Protein AF-A0A6P0DR52-F1 (afdb_monomer_lite)

Structure (mmCIF, N/CA/C/O backbone):
data_AF-A0A6P0DR52-F1
#
_entry.id   AF-A0A6P0DR52-F1
#
loop_
_atom_site.group_PDB
_atom_site.id
_atom_site.type_symbol
_atom_site.label_atom_id
_atom_site.label_alt_id
_atom_site.label_comp_id
_atom_site.label_asym_id
_atom_site.label_entity_id
_atom_site.label_seq_id
_atom_site.pdbx_PDB_ins_code
_atom_site.Cartn_x
_atom_site.Cartn_y
_atom_site.Cartn_z
_atom_site.occupancy
_atom_site.B_iso_or_equiv
_atom_site.auth_seq_id
_atom_site.auth_comp_id
_atom_site.auth_asym_id
_atom_site.auth_atom_id
_atom_site.pdbx_PDB_model_num
ATOM 1 N N . MET A 1 1 ? 16.953 -25.646 -39.406 1.00 46.00 1 MET A N 1
ATOM 2 C CA . MET A 1 1 ? 18.222 -24.953 -39.716 1.00 46.00 1 MET A CA 1
ATOM 3 C C . MET A 1 1 ? 18.392 -23.808 -38.730 1.00 46.00 1 MET A C 1
ATOM 5 O O . MET A 1 1 ? 17.461 -23.027 -38.594 1.00 46.00 1 MET A O 1
ATOM 9 N N . ALA A 1 2 ? 19.503 -23.740 -37.993 1.00 62.25 2 ALA A N 1
ATOM 10 C CA . ALA A 1 2 ? 19.761 -22.623 -37.084 1.00 62.25 2 ALA A CA 1
ATOM 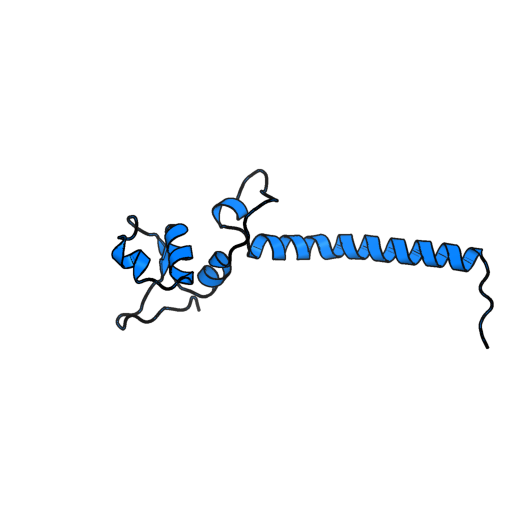11 C C . ALA A 1 2 ? 20.126 -21.383 -37.914 1.00 62.25 2 ALA A C 1
ATOM 13 O O . ALA A 1 2 ? 21.129 -21.395 -38.624 1.00 62.25 2 ALA A O 1
ATOM 14 N N . ALA A 1 3 ? 19.294 -20.342 -37.870 1.00 76.81 3 ALA A N 1
ATOM 15 C CA . ALA A 1 3 ? 19.593 -19.080 -38.537 1.00 76.81 3 ALA A CA 1
ATOM 16 C C . ALA A 1 3 ? 20.848 -18.455 -37.904 1.00 76.81 3 ALA A C 1
ATOM 18 O O . ALA A 1 3 ? 20.905 -18.241 -36.689 1.00 76.81 3 ALA A O 1
ATOM 19 N N . VAL A 1 4 ? 21.871 -18.186 -38.717 1.00 80.19 4 VAL A N 1
ATOM 20 C CA . VAL A 1 4 ? 23.104 -17.542 -38.256 1.00 80.19 4 VAL A CA 1
ATOM 21 C C . VAL A 1 4 ? 22.815 -16.059 -38.043 1.00 80.19 4 VAL A C 1
ATOM 23 O O . VAL A 1 4 ? 22.781 -15.288 -38.993 1.00 80.19 4 VAL A O 1
ATOM 26 N N . GLN A 1 5 ? 22.594 -15.663 -36.790 1.00 80.75 5 GLN A N 1
ATOM 27 C CA . GLN A 1 5 ? 22.433 -14.253 -36.428 1.00 80.75 5 GLN A CA 1
ATOM 28 C C . GLN A 1 5 ? 23.782 -13.531 -36.396 1.00 80.75 5 GLN A C 1
ATOM 30 O O . GLN A 1 5 ? 24.738 -13.990 -35.758 1.00 80.75 5 GLN A O 1
ATOM 35 N N . THR A 1 6 ? 23.830 -12.361 -37.018 1.00 90.00 6 THR A N 1
ATOM 36 C CA . THR A 1 6 ? 24.952 -11.424 -36.988 1.00 90.00 6 THR A CA 1
ATOM 37 C C . THR A 1 6 ? 25.132 -10.806 -35.594 1.00 90.00 6 THR A C 1
ATOM 39 O O . THR A 1 6 ? 24.221 -10.764 -34.762 1.00 90.00 6 THR A O 1
ATOM 42 N N . ARG A 1 7 ? 26.334 -10.284 -35.310 1.00 87.06 7 ARG A N 1
ATOM 43 C CA . ARG A 1 7 ? 26.616 -9.586 -34.039 1.00 87.06 7 ARG A CA 1
ATOM 44 C C . ARG A 1 7 ? 25.711 -8.363 -33.833 1.00 87.06 7 ARG A C 1
ATOM 46 O O . ARG A 1 7 ? 25.328 -8.095 -32.697 1.00 87.06 7 ARG A O 1
ATOM 53 N N . SER A 1 8 ? 25.360 -7.670 -34.919 1.00 89.56 8 SER A N 1
ATOM 54 C CA . SER A 1 8 ? 24.465 -6.506 -34.902 1.00 89.56 8 SER A CA 1
ATOM 55 C C . SER A 1 8 ? 23.048 -6.892 -34.474 1.00 89.56 8 SER A C 1
ATOM 57 O O . SER A 1 8 ? 22.507 -6.304 -33.541 1.00 89.56 8 SER A O 1
ATOM 59 N N . GLU A 1 9 ? 22.484 -7.956 -35.055 1.00 91.12 9 GLU A N 1
ATOM 60 C CA . GLU A 1 9 ? 21.149 -8.454 -34.688 1.00 91.12 9 GLU A CA 1
ATOM 61 C C . GLU A 1 9 ? 21.077 -8.870 -33.216 1.00 91.12 9 GLU A C 1
ATOM 63 O O . GLU A 1 9 ? 20.113 -8.553 -32.521 1.00 91.12 9 GLU A O 1
ATOM 68 N N . ARG A 1 10 ? 22.129 -9.518 -32.694 1.00 90.38 10 ARG A N 1
ATOM 69 C CA . ARG A 1 10 ? 22.203 -9.872 -31.267 1.00 90.38 10 ARG A CA 1
ATOM 70 C C . ARG A 1 10 ? 22.243 -8.638 -30.365 1.00 90.38 10 ARG A C 1
ATOM 72 O O . ARG A 1 10 ? 21.628 -8.652 -29.300 1.00 90.38 10 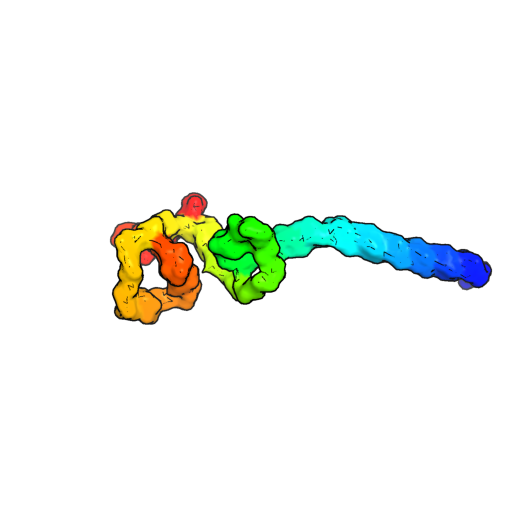ARG A O 1
ATOM 79 N N . ALA A 1 11 ? 22.972 -7.593 -30.759 1.00 94.12 11 ALA A N 1
ATOM 80 C CA . ALA A 1 11 ? 23.050 -6.347 -30.001 1.00 94.12 11 ALA A CA 1
ATOM 81 C C . ALA A 1 11 ? 21.705 -5.604 -30.002 1.00 94.12 11 ALA A C 1
ATOM 83 O O . ALA A 1 11 ? 21.215 -5.243 -28.934 1.00 94.12 11 ALA A O 1
ATOM 84 N N . LEU A 1 12 ? 21.070 -5.463 -31.170 1.00 95.56 12 LEU A N 1
ATOM 85 C CA . LEU A 1 12 ? 19.742 -4.858 -31.306 1.00 95.56 12 LEU A CA 1
ATOM 86 C C . LEU A 1 12 ? 18.687 -5.614 -30.500 1.00 95.56 12 LEU A C 1
ATOM 88 O O . LEU A 1 12 ? 17.902 -4.990 -29.794 1.00 95.56 12 LEU A O 1
ATOM 92 N N . ASN A 1 13 ? 18.708 -6.949 -30.531 1.00 96.19 13 ASN A N 1
ATOM 93 C CA . ASN A 1 13 ? 17.782 -7.756 -29.742 1.00 96.19 13 ASN A CA 1
ATOM 94 C C . ASN A 1 13 ? 17.952 -7.513 -28.232 1.00 96.19 13 ASN A C 1
ATOM 96 O O . ASN A 1 13 ? 16.972 -7.355 -27.513 1.00 96.19 13 ASN A O 1
ATOM 100 N N . ARG A 1 14 ? 19.190 -7.403 -27.731 1.00 96.25 14 ARG A N 1
ATOM 101 C CA . ARG A 1 14 ? 19.437 -7.077 -26.313 1.00 96.25 14 ARG A CA 1
ATOM 102 C C . ARG A 1 14 ? 18.909 -5.696 -25.934 1.00 96.25 14 ARG A C 1
ATOM 104 O O . ARG A 1 14 ? 18.317 -5.554 -24.868 1.00 96.25 14 ARG A O 1
ATOM 111 N N . VAL A 1 15 ? 19.101 -4.703 -26.803 1.00 97.75 15 VAL A N 1
ATOM 112 C CA . VAL A 1 15 ? 18.552 -3.353 -26.603 1.00 97.75 15 VAL A CA 1
ATOM 113 C C . VAL A 1 15 ? 17.025 -3.392 -26.601 1.00 97.75 15 VAL A C 1
ATOM 115 O O . VAL A 1 15 ? 16.410 -2.810 -25.712 1.00 97.75 15 VAL A O 1
ATOM 118 N N . ALA A 1 16 ? 16.411 -4.126 -27.531 1.00 97.69 16 ALA A N 1
ATOM 119 C CA . ALA A 1 16 ? 14.964 -4.298 -27.587 1.00 97.69 16 ALA A CA 1
ATOM 120 C C . ALA A 1 16 ? 14.421 -4.963 -26.313 1.00 97.69 16 ALA A C 1
ATOM 122 O O . ALA A 1 16 ? 13.467 -4.460 -25.727 1.00 97.69 16 ALA A O 1
ATOM 123 N N . ILE A 1 17 ? 15.062 -6.032 -25.827 1.00 98.06 17 ILE A N 1
ATOM 124 C CA . ILE A 1 17 ? 14.690 -6.692 -24.566 1.00 98.06 17 ILE A CA 1
ATOM 125 C C . ILE A 1 17 ? 14.775 -5.708 -23.394 1.00 98.06 17 ILE A C 1
ATOM 127 O O . ILE A 1 17 ? 13.828 -5.602 -22.617 1.00 98.06 17 ILE A O 1
ATOM 131 N N . ALA A 1 18 ? 15.872 -4.956 -23.275 1.00 98.44 18 ALA A N 1
ATOM 132 C CA . ALA A 1 18 ? 16.025 -3.963 -22.214 1.00 98.44 18 ALA A CA 1
ATOM 133 C C . ALA A 1 18 ? 14.940 -2.875 -22.289 1.00 98.44 18 ALA A C 1
ATOM 135 O O . ALA A 1 18 ? 14.343 -2.536 -21.269 1.00 98.44 18 ALA A O 1
ATOM 136 N N . ALA A 1 19 ? 14.633 -2.377 -23.490 1.00 98.50 19 ALA A N 1
ATOM 137 C CA . ALA A 1 19 ? 13.581 -1.387 -23.703 1.00 98.50 19 ALA A CA 1
ATOM 138 C C . ALA A 1 19 ? 12.199 -1.924 -23.301 1.00 98.50 19 ALA A C 1
ATOM 140 O O . ALA A 1 19 ? 11.471 -1.251 -22.574 1.00 98.50 19 ALA A O 1
ATOM 141 N N . VAL A 1 20 ? 11.860 -3.152 -23.705 1.00 98.62 20 VAL A N 1
ATOM 142 C CA . VAL A 1 20 ? 10.596 -3.802 -23.326 1.00 98.62 20 VAL A CA 1
ATOM 143 C C . VAL A 1 20 ? 10.495 -3.959 -21.809 1.00 98.62 20 VAL A C 1
ATOM 145 O O . VAL A 1 20 ? 9.445 -3.660 -21.242 1.00 98.62 20 VAL A O 1
ATOM 148 N N . LEU A 1 21 ? 11.571 -4.366 -21.130 1.00 98.50 21 LEU A N 1
ATOM 149 C CA . LEU A 1 21 ? 11.585 -4.489 -19.669 1.00 98.50 21 LEU A CA 1
ATOM 150 C C . LEU A 1 21 ? 11.365 -3.137 -18.980 1.00 98.50 21 LEU A C 1
ATOM 152 O O . LEU A 1 21 ? 10.547 -3.047 -18.068 1.00 98.50 21 LEU A O 1
ATOM 156 N N . VAL A 1 22 ? 12.034 -2.077 -19.440 1.00 98.62 22 VAL A N 1
ATOM 157 C CA . VAL A 1 22 ? 11.856 -0.721 -18.895 1.00 98.62 22 VAL A CA 1
ATOM 158 C C . VAL A 1 22 ? 10.420 -0.236 -19.092 1.00 98.62 22 VAL A C 1
ATOM 160 O O . VAL A 1 22 ? 9.793 0.216 -18.137 1.00 98.62 22 VAL A O 1
ATOM 163 N N . ILE A 1 23 ? 9.870 -0.380 -20.301 1.00 98.62 23 ILE A N 1
ATOM 164 C CA . ILE A 1 23 ? 8.480 -0.004 -20.600 1.00 98.62 23 ILE A CA 1
ATOM 165 C C . ILE A 1 23 ? 7.512 -0.797 -19.718 1.00 98.62 23 ILE A C 1
ATOM 167 O O . ILE A 1 23 ? 6.583 -0.224 -19.152 1.00 98.62 23 ILE A O 1
ATOM 171 N N . THR A 1 24 ? 7.759 -2.093 -19.535 1.00 98.50 24 THR A N 1
ATOM 172 C CA . THR A 1 24 ? 6.940 -2.944 -18.664 1.00 98.50 24 THR A CA 1
ATOM 173 C C . THR A 1 24 ? 6.948 -2.434 -17.224 1.00 98.50 24 THR A C 1
ATOM 175 O O . THR A 1 24 ? 5.885 -2.291 -16.628 1.00 98.50 24 THR A O 1
ATOM 178 N N . LEU A 1 25 ? 8.115 -2.095 -16.664 1.00 98.38 25 LEU A N 1
ATOM 179 C CA . LEU A 1 25 ? 8.210 -1.556 -15.302 1.00 98.38 25 LEU A CA 1
ATOM 180 C C . LEU A 1 25 ? 7.463 -0.225 -15.149 1.00 98.38 25 LEU A C 1
ATOM 182 O O . LEU A 1 25 ? 6.777 -0.025 -14.149 1.00 98.38 25 LEU A O 1
ATOM 186 N N . ILE A 1 26 ? 7.543 0.654 -16.151 1.00 98.44 26 ILE A N 1
ATOM 187 C CA . ILE A 1 26 ? 6.787 1.915 -16.175 1.00 98.44 26 ILE A CA 1
ATOM 188 C C . ILE A 1 26 ? 5.280 1.632 -16.143 1.00 98.44 26 ILE A C 1
ATOM 190 O O . ILE A 1 26 ? 4.553 2.245 -15.364 1.00 98.44 26 ILE A O 1
ATOM 194 N N . PHE A 1 27 ? 4.810 0.675 -16.943 1.00 98.12 27 PHE A N 1
ATOM 195 C CA . PHE A 1 27 ? 3.393 0.307 -17.010 1.00 98.12 27 PHE A CA 1
ATOM 196 C C . PHE A 1 27 ? 2.898 -0.397 -15.740 1.00 98.12 27 PHE A C 1
ATOM 198 O O . PHE A 1 27 ? 1.726 -0.273 -15.389 1.00 98.12 27 PHE A O 1
ATOM 205 N N . LEU A 1 28 ? 3.773 -1.107 -15.026 1.00 98.38 28 LEU A N 1
ATOM 206 C CA . LEU A 1 28 ? 3.447 -1.736 -13.745 1.00 98.38 28 LEU A CA 1
ATOM 207 C C . LEU A 1 28 ? 3.505 -0.761 -12.559 1.00 98.38 28 LEU A C 1
ATOM 209 O O . LEU A 1 28 ? 2.929 -1.060 -11.512 1.00 98.38 28 LEU A O 1
ATOM 213 N N . ALA A 1 29 ? 4.140 0.407 -12.695 1.00 97.75 29 ALA A N 1
ATOM 214 C CA . ALA A 1 29 ? 4.286 1.364 -11.596 1.00 97.75 29 ALA A CA 1
ATOM 215 C C . ALA A 1 29 ? 2.940 1.823 -10.979 1.00 97.75 29 ALA A C 1
ATOM 217 O O . ALA A 1 29 ? 2.839 1.830 -9.750 1.00 97.75 29 ALA A O 1
ATOM 218 N N . PRO A 1 30 ? 1.871 2.123 -11.750 1.00 97.56 30 PRO A N 1
ATOM 219 C CA . PRO A 1 30 ? 0.559 2.437 -11.176 1.00 97.56 30 PRO A CA 1
ATOM 220 C C . PRO A 1 30 ? -0.066 1.265 -10.408 1.00 97.56 30 PRO A C 1
ATOM 222 O O . PRO A 1 30 ? -0.674 1.468 -9.359 1.00 97.56 30 PRO A O 1
ATOM 225 N N . ILE A 1 31 ? 0.113 0.029 -10.890 1.00 97.88 31 ILE A N 1
ATOM 226 C CA . ILE A 1 31 ? -0.387 -1.178 -10.211 1.00 97.88 31 ILE A CA 1
ATOM 227 C C . ILE A 1 31 ? 0.351 -1.374 -8.888 1.00 97.88 31 ILE A C 1
ATOM 229 O O . ILE A 1 31 ? -0.280 -1.624 -7.859 1.00 97.88 31 ILE A O 1
ATOM 233 N N . TYR A 1 32 ? 1.675 -1.207 -8.898 1.00 96.44 32 TYR A N 1
ATOM 234 C CA . TYR A 1 32 ? 2.483 -1.213 -7.684 1.00 96.44 32 TYR A CA 1
ATOM 235 C C . TYR A 1 32 ? 1.994 -0.153 -6.690 1.00 96.44 32 TYR A C 1
ATOM 237 O O . TYR A 1 32 ? 1.810 -0.459 -5.514 1.00 96.44 32 TYR A O 1
ATOM 245 N N . TRP A 1 33 ? 1.704 1.064 -7.158 1.00 96.38 33 TRP A N 1
ATOM 246 C CA . TRP A 1 33 ? 1.213 2.147 -6.308 1.00 96.38 33 TRP A CA 1
ATOM 247 C C . TRP A 1 33 ? -0.136 1.835 -5.648 1.00 96.38 33 TRP A C 1
ATOM 249 O O . TRP A 1 33 ? -0.290 2.016 -4.436 1.00 96.38 33 TRP A O 1
ATOM 259 N N . ILE A 1 34 ? -1.108 1.341 -6.421 1.00 96.50 34 ILE A N 1
ATOM 260 C CA . ILE A 1 34 ? -2.434 0.957 -5.910 1.00 96.50 34 ILE A CA 1
ATOM 261 C C . ILE A 1 34 ? -2.297 -0.187 -4.906 1.00 96.50 34 ILE A C 1
ATOM 263 O O . ILE A 1 34 ? -2.852 -0.113 -3.811 1.00 96.50 34 ILE A O 1
ATOM 267 N N . THR A 1 35 ? -1.506 -1.206 -5.250 1.00 96.31 35 THR A N 1
ATOM 268 C CA . THR A 1 35 ? -1.269 -2.362 -4.378 1.00 96.31 35 THR A CA 1
ATOM 269 C C . THR A 1 35 ? -0.617 -1.922 -3.074 1.00 96.31 35 THR A C 1
ATOM 271 O O . THR A 1 35 ? -1.122 -2.248 -2.010 1.00 96.31 35 THR A O 1
ATOM 274 N N . SER A 1 36 ? 0.443 -1.112 -3.134 1.00 96.00 36 SER A N 1
ATOM 275 C CA . SER A 1 36 ? 1.107 -0.549 -1.954 1.00 96.00 36 SER A CA 1
ATOM 276 C C . SER A 1 36 ? 0.128 0.241 -1.078 1.00 96.00 36 SER A C 1
ATOM 278 O O . SER A 1 36 ? 0.079 0.042 0.132 1.00 96.00 36 SER A O 1
ATOM 280 N N . THR A 1 37 ? -0.705 1.088 -1.686 1.00 95.81 37 THR A N 1
ATOM 281 C CA . THR A 1 37 ? -1.683 1.917 -0.965 1.00 95.81 37 THR A CA 1
ATOM 282 C C . THR A 1 37 ? -2.776 1.088 -0.286 1.00 95.81 37 THR A C 1
ATOM 284 O O . THR A 1 37 ? -3.240 1.474 0.783 1.00 95.81 37 THR A O 1
ATOM 287 N N . ALA A 1 38 ? -3.147 -0.070 -0.837 1.00 96.31 38 ALA A N 1
ATOM 288 C CA . ALA A 1 38 ? -4.136 -0.961 -0.229 1.00 96.31 38 ALA A CA 1
ATOM 289 C C . ALA A 1 38 ? -3.692 -1.538 1.131 1.00 96.31 38 ALA A C 1
ATOM 291 O O . ALA A 1 38 ? -4.545 -1.904 1.936 1.00 96.31 38 ALA A O 1
ATOM 292 N N . PHE A 1 39 ? -2.383 -1.574 1.408 1.00 96.50 39 PHE A N 1
ATOM 293 C CA . PHE A 1 39 ? -1.817 -2.019 2.689 1.00 96.50 39 PHE A CA 1
ATOM 294 C C . PHE A 1 39 ? -1.378 -0.861 3.601 1.00 96.50 39 PHE A C 1
ATOM 296 O O . PHE A 1 39 ? -0.766 -1.103 4.641 1.00 96.50 39 PHE A O 1
ATOM 303 N N . LYS A 1 40 ? -1.651 0.401 3.235 1.00 95.44 40 LYS A N 1
ATOM 304 C CA . LYS A 1 40 ? -1.302 1.562 4.070 1.00 95.44 40 LYS A CA 1
ATOM 305 C C . LYS A 1 40 ? -2.345 1.804 5.165 1.00 95.44 40 LYS A C 1
ATOM 307 O O . LYS A 1 40 ? -3.545 1.783 4.872 1.00 95.44 40 LYS A O 1
ATOM 312 N N . PRO A 1 41 ? -1.918 2.188 6.382 1.00 92.75 41 PRO A N 1
ATOM 313 C CA . PRO A 1 41 ? -2.806 2.795 7.364 1.00 92.75 41 PRO A CA 1
ATOM 314 C C . PRO A 1 41 ? -3.522 4.031 6.805 1.00 92.75 41 PRO A C 1
ATOM 316 O O . PRO A 1 41 ? -2.944 4.819 6.052 1.00 92.75 41 PRO A O 1
ATOM 319 N N . ARG A 1 42 ? -4.790 4.234 7.188 1.00 88.62 42 ARG A N 1
ATOM 320 C CA . ARG A 1 42 ? -5.660 5.288 6.618 1.00 88.62 42 ARG A CA 1
ATOM 321 C C . ARG A 1 42 ? -5.058 6.693 6.724 1.00 88.62 42 ARG A C 1
ATOM 323 O O . ARG A 1 42 ? -5.155 7.464 5.777 1.00 88.62 42 ARG A O 1
ATOM 330 N N . ASN A 1 43 ? -4.451 7.018 7.862 1.00 89.19 43 ASN A N 1
ATOM 331 C CA . ASN A 1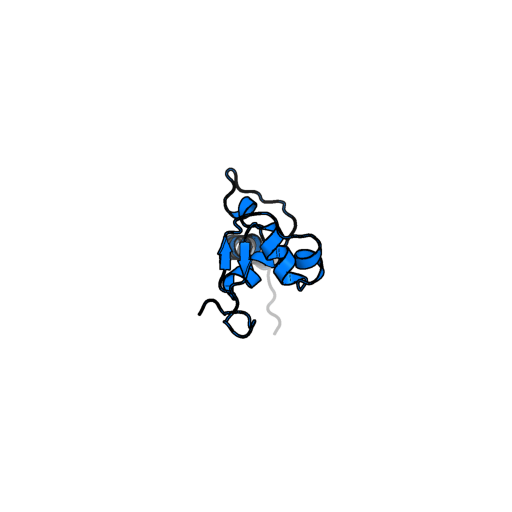 43 ? -3.799 8.308 8.105 1.00 89.19 43 ASN A CA 1
ATOM 332 C C . ASN A 1 43 ? -2.580 8.539 7.194 1.00 89.19 43 ASN A C 1
ATOM 334 O O . ASN A 1 43 ? -2.310 9.678 6.823 1.00 89.19 43 ASN A O 1
ATOM 338 N N . LEU A 1 44 ? -1.870 7.473 6.813 1.00 93.25 44 LEU A N 1
ATOM 339 C CA . LEU A 1 44 ? -0.719 7.533 5.906 1.00 93.25 44 LEU A CA 1
ATOM 340 C C . LEU A 1 44 ? -1.129 7.476 4.429 1.00 93.25 44 LEU A C 1
ATOM 342 O O . LEU A 1 44 ? -0.404 7.969 3.572 1.00 93.25 44 LEU A O 1
ATOM 346 N N . ALA A 1 45 ? -2.288 6.896 4.110 1.00 92.06 45 ALA A N 1
ATOM 347 C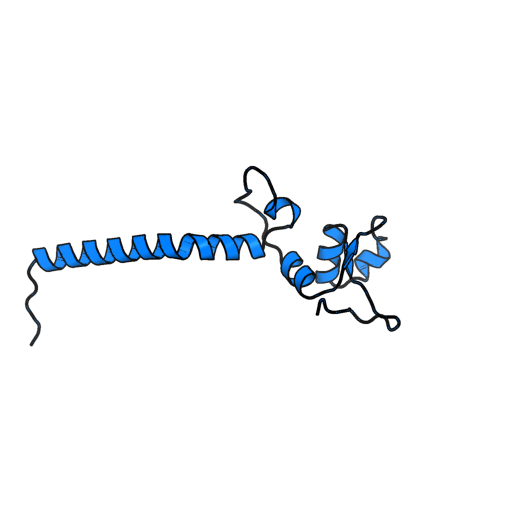 CA . ALA A 1 45 ? -2.807 6.849 2.743 1.00 92.06 45 ALA A CA 1
ATOM 348 C C . ALA A 1 45 ? -3.225 8.235 2.213 1.00 92.06 45 ALA A C 1
ATOM 350 O O . ALA A 1 45 ? -3.212 8.453 1.004 1.00 92.06 45 ALA A O 1
ATOM 351 N N . THR A 1 46 ? -3.579 9.169 3.103 1.00 91.88 46 THR A N 1
ATOM 352 C CA . THR A 1 46 ? -4.010 10.537 2.760 1.00 91.88 46 THR A CA 1
ATOM 353 C C . THR A 1 46 ? -3.006 11.613 3.185 1.00 91.88 46 THR A C 1
ATOM 355 O O . THR A 1 46 ? -3.372 12.784 3.279 1.00 91.88 46 THR A O 1
ATOM 358 N N . SER A 1 47 ? -1.766 11.236 3.504 1.00 94.69 47 SER A N 1
ATOM 359 C CA . SER A 1 47 ? -0.734 12.191 3.909 1.00 94.69 47 SER A CA 1
ATOM 360 C C . SER A 1 47 ? -0.245 13.035 2.727 1.00 94.69 47 SER A C 1
ATOM 362 O O . SER A 1 47 ? -0.215 12.592 1.577 1.00 94.69 47 SER A O 1
ATOM 364 N N . ILE A 1 48 ? 0.135 14.280 3.022 1.00 94.44 48 ILE A N 1
ATOM 365 C CA . ILE A 1 48 ? 0.715 15.223 2.061 1.00 94.44 48 ILE A CA 1
ATOM 366 C C . ILE A 1 48 ? 1.980 15.806 2.713 1.00 94.44 48 ILE A C 1
ATOM 368 O O . ILE A 1 48 ? 1.848 16.478 3.738 1.00 94.44 48 ILE A O 1
ATOM 372 N N . PRO A 1 49 ? 3.192 15.578 2.167 1.00 93.88 49 PRO A N 1
ATOM 373 C CA . PRO A 1 49 ? 3.516 14.769 0.983 1.00 93.88 49 PRO A CA 1
ATOM 374 C C . PRO A 1 49 ? 3.222 13.266 1.178 1.00 93.88 49 PRO A C 1
ATOM 376 O O . PRO A 1 49 ? 3.138 12.809 2.319 1.00 93.88 49 PRO A O 1
ATOM 379 N N . PRO A 1 50 ? 3.077 12.485 0.088 1.00 93.88 50 PRO A N 1
ATOM 380 C CA . PRO A 1 50 ? 2.707 11.079 0.188 1.00 93.88 50 PRO A CA 1
ATOM 381 C C . PRO A 1 50 ? 3.790 10.253 0.885 1.00 93.88 50 PRO A C 1
ATOM 383 O O . PRO A 1 50 ? 4.956 10.242 0.485 1.00 93.88 50 PRO A O 1
ATOM 386 N N . THR A 1 51 ? 3.388 9.497 1.903 1.00 94.56 51 THR A N 1
ATOM 387 C CA . THR A 1 51 ? 4.283 8.581 2.616 1.00 94.56 51 THR A CA 1
ATOM 388 C C . THR A 1 51 ? 4.532 7.320 1.784 1.00 94.56 51 THR A C 1
ATOM 390 O O . THR A 1 51 ? 3.589 6.625 1.395 1.00 94.56 51 THR A O 1
ATOM 393 N N . VAL A 1 52 ? 5.803 7.011 1.509 1.00 94.12 52 VAL A N 1
ATOM 394 C CA . VAL A 1 52 ? 6.218 5.840 0.704 1.00 94.12 52 VAL A CA 1
ATOM 395 C C . VAL A 1 52 ? 6.805 4.694 1.531 1.00 94.12 52 VAL A C 1
ATOM 397 O O . VAL A 1 52 ? 6.723 3.549 1.102 1.00 94.12 52 VAL A O 1
ATOM 400 N N . LEU A 1 53 ? 7.334 4.982 2.723 1.00 95.38 53 LEU A N 1
ATOM 401 C CA . LEU A 1 53 ? 7.806 3.986 3.689 1.00 95.38 53 LEU A CA 1
ATOM 402 C C . LEU A 1 53 ? 6.807 3.906 4.842 1.00 95.38 53 LEU A C 1
ATOM 404 O O . LEU A 1 53 ? 6.523 4.917 5.480 1.00 95.38 53 LEU A O 1
ATOM 408 N N . PHE A 1 54 ? 6.253 2.725 5.081 1.00 94.69 54 PHE A N 1
ATOM 409 C CA . PHE A 1 54 ? 5.220 2.492 6.085 1.00 94.69 54 PHE A CA 1
ATOM 410 C C . PHE A 1 54 ? 5.235 1.023 6.505 1.00 94.69 54 PHE A C 1
ATOM 412 O O . PHE A 1 54 ? 5.720 0.176 5.756 1.00 94.69 54 PHE A O 1
ATOM 419 N N . GLU A 1 55 ? 4.671 0.738 7.676 1.00 94.81 55 GLU A N 1
ATOM 420 C CA . GLU A 1 55 ? 4.423 -0.633 8.116 1.00 94.81 55 GLU A CA 1
ATOM 421 C C . GLU A 1 55 ? 3.142 -1.156 7.442 1.00 94.81 55 GLU A C 1
ATOM 423 O O . GLU A 1 55 ? 2.085 -0.535 7.608 1.00 94.81 55 GLU A O 1
ATOM 428 N N . PRO A 1 56 ? 3.204 -2.238 6.644 1.00 95.81 56 PRO A N 1
ATOM 429 C CA . PRO A 1 56 ? 2.028 -2.776 5.971 1.00 95.81 56 PRO A CA 1
ATOM 430 C C . PRO A 1 56 ? 1.020 -3.370 6.960 1.00 95.81 56 PRO A C 1
ATOM 432 O O . PRO A 1 56 ? 1.385 -4.148 7.837 1.00 95.81 56 PRO A O 1
ATOM 435 N N . GLU A 1 57 ? -0.267 -3.084 6.768 1.00 94.38 57 GLU A N 1
ATOM 436 C CA . GLU A 1 57 ? -1.339 -3.656 7.587 1.00 94.38 57 GLU A CA 1
ATOM 437 C C . GLU A 1 57 ? -2.560 -4.093 6.766 1.00 94.38 57 GLU A C 1
ATOM 439 O O . GLU A 1 57 ? -2.774 -3.676 5.628 1.00 94.38 57 GLU A O 1
ATOM 444 N N . LEU A 1 58 ? -3.401 -4.937 7.374 1.00 95.38 58 LEU A N 1
ATOM 445 C CA . LEU A 1 58 ? -4.622 -5.470 6.757 1.00 95.38 58 LEU A CA 1
ATOM 446 C C . LEU A 1 58 ? -5.893 -4.707 7.154 1.00 95.38 58 LEU A C 1
ATOM 448 O O . LEU A 1 58 ? -6.986 -5.049 6.693 1.00 95.38 58 LEU A O 1
ATOM 452 N N . SER A 1 59 ? -5.772 -3.663 7.983 1.00 94.38 59 SER A N 1
ATOM 453 C CA . SER A 1 59 ? -6.923 -2.890 8.462 1.00 94.38 59 SER A CA 1
ATOM 454 C C . SER A 1 59 ? -7.799 -2.337 7.324 1.00 94.38 59 SER A C 1
ATOM 456 O O . SER A 1 59 ? -9.022 -2.436 7.454 1.00 94.38 59 SER A O 1
ATOM 458 N N . PRO A 1 60 ? -7.263 -1.842 6.183 1.00 94.69 60 PRO A N 1
ATOM 459 C CA . PRO A 1 60 ? -8.091 -1.365 5.073 1.00 94.69 60 PRO A CA 1
ATOM 460 C C . PRO A 1 60 ? -9.014 -2.440 4.488 1.00 94.69 60 PRO A C 1
ATOM 462 O O . PRO A 1 60 ? -10.167 -2.147 4.179 1.00 94.69 60 PRO A O 1
ATOM 465 N N . PHE A 1 61 ? -8.553 -3.690 4.397 1.00 95.75 61 PHE A N 1
ATOM 466 C CA . PHE A 1 61 ? -9.359 -4.804 3.891 1.00 95.75 61 PHE A CA 1
ATOM 467 C C . PHE A 1 61 ? -10.467 -5.183 4.872 1.00 95.75 61 PHE A C 1
ATOM 469 O O . PHE A 1 61 ? -11.624 -5.304 4.479 1.00 95.75 61 PHE A O 1
ATOM 476 N N . VAL A 1 62 ? -10.151 -5.287 6.166 1.00 95.44 62 VAL A N 1
ATOM 477 C CA . VAL A 1 62 ? -11.163 -5.515 7.213 1.00 95.44 62 VAL A CA 1
ATOM 478 C C . VAL A 1 62 ? -12.237 -4.428 7.146 1.00 95.44 62 VAL A C 1
ATOM 480 O O . VAL A 1 62 ? -13.433 -4.714 7.112 1.00 95.44 62 VAL A O 1
ATOM 483 N N . LYS A 1 63 ? -11.800 -3.170 7.055 1.00 93.38 63 LYS A N 1
ATOM 484 C CA . LYS A 1 63 ? -12.639 -1.972 6.953 1.00 93.38 63 LYS A CA 1
ATOM 485 C C . LYS A 1 63 ? -13.495 -1.925 5.686 1.00 93.38 63 LYS A C 1
ATOM 487 O O . LYS A 1 63 ? -14.558 -1.301 5.713 1.00 93.38 63 LYS A O 1
ATOM 492 N N . LEU A 1 64 ? -13.031 -2.534 4.596 1.00 94.38 64 LEU A N 1
ATOM 493 C CA . LEU A 1 64 ? -13.748 -2.630 3.326 1.00 94.38 64 LEU A CA 1
ATOM 494 C C . LEU A 1 64 ? -14.899 -3.636 3.404 1.00 94.38 64 LEU A C 1
ATOM 496 O O . LEU A 1 64 ? -15.978 -3.358 2.890 1.00 94.38 64 LEU A O 1
ATOM 500 N N . PHE A 1 65 ? -14.688 -4.778 4.063 1.00 95.44 65 PHE A N 1
ATOM 501 C CA . PHE A 1 65 ? -15.668 -5.870 4.122 1.00 95.44 65 PHE A CA 1
ATOM 502 C C . PHE A 1 65 ? -16.634 -5.794 5.311 1.00 95.44 65 PHE A C 1
ATOM 504 O O . PHE A 1 65 ? -17.570 -6.587 5.391 1.00 95.44 65 PHE A O 1
ATOM 511 N N . THR A 1 66 ? -16.440 -4.848 6.230 1.00 95.81 66 THR A N 1
ATOM 512 C CA . THR A 1 66 ? -17.255 -4.720 7.445 1.00 95.81 66 THR A CA 1
ATOM 513 C C . THR A 1 66 ? -17.881 -3.340 7.576 1.00 95.81 66 THR A C 1
ATOM 515 O O . THR A 1 66 ? -17.303 -2.315 7.201 1.00 95.8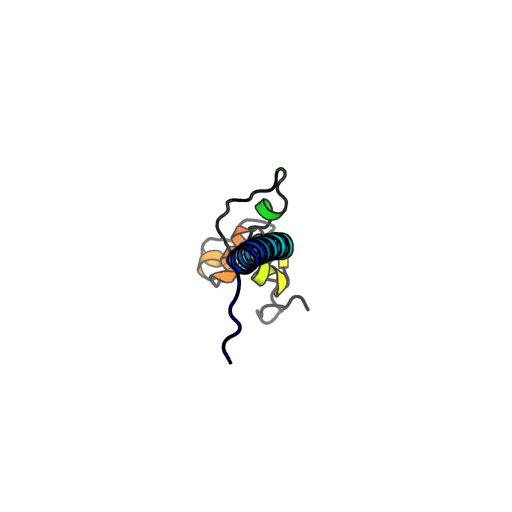1 66 THR A O 1
ATOM 518 N N . LYS A 1 67 ? -19.081 -3.298 8.157 1.00 95.44 67 LYS A N 1
ATOM 519 C CA . LYS A 1 67 ? -19.741 -2.045 8.515 1.00 95.44 67 LYS A CA 1
ATOM 520 C C . LYS A 1 67 ? -19.138 -1.485 9.800 1.00 95.44 67 LYS A C 1
ATOM 522 O O . LYS A 1 67 ? -18.937 -2.208 10.776 1.00 95.44 67 LYS A O 1
ATOM 527 N N . ARG A 1 68 ? -18.870 -0.179 9.812 1.00 94.19 68 ARG A N 1
ATOM 528 C CA . ARG A 1 68 ? -18.148 0.508 10.893 1.00 94.19 68 ARG A CA 1
ATOM 529 C C . ARG A 1 68 ? -18.893 1.733 11.402 1.00 94.19 68 ARG A C 1
ATOM 531 O O . ARG A 1 68 ? -19.634 2.371 10.659 1.00 94.19 68 ARG A O 1
ATOM 538 N N . SER A 1 69 ? -18.643 2.085 12.658 1.00 93.44 69 SER A N 1
ATOM 539 C CA . SER A 1 69 ? -19.017 3.372 13.250 1.00 93.44 69 SER A CA 1
ATOM 540 C C . SER A 1 69 ? -17.814 3.995 13.949 1.00 93.44 69 SER A C 1
ATOM 542 O O . SER A 1 69 ? -16.990 3.264 14.496 1.00 93.44 69 SER A O 1
ATOM 544 N N . GLN A 1 70 ? -17.740 5.323 13.998 1.00 92.56 70 GLN A N 1
ATOM 545 C CA . GLN A 1 70 ? -16.696 6.015 14.758 1.00 92.56 70 GLN A CA 1
ATOM 546 C C . GLN A 1 70 ? -16.813 5.714 16.258 1.00 92.56 70 GLN A C 1
ATOM 548 O O . GLN A 1 70 ? -17.924 5.638 16.800 1.00 92.56 70 GLN A O 1
ATOM 553 N N . LEU A 1 71 ? -15.674 5.538 16.928 1.00 91.00 71 LEU A N 1
ATOM 554 C CA . LEU A 1 71 ? -15.634 5.429 18.381 1.00 91.00 71 LEU A CA 1
ATOM 555 C C . LEU A 1 71 ? -15.955 6.786 19.017 1.00 91.00 71 LEU A C 1
ATOM 557 O O . LEU A 1 71 ? -15.497 7.830 18.562 1.00 91.00 71 LEU A O 1
ATOM 561 N N . ARG A 1 72 ? -16.752 6.769 20.091 1.00 88.25 72 ARG A N 1
ATOM 562 C CA . ARG A 1 72 ? -17.035 7.965 20.910 1.00 88.25 72 ARG A CA 1
ATOM 563 C C . ARG A 1 72 ? -16.037 8.148 22.060 1.00 88.25 72 ARG A C 1
ATOM 565 O O . ARG A 1 72 ? -16.004 9.206 22.671 1.00 88.25 72 ARG A O 1
ATOM 572 N N . GLY A 1 73 ? -15.251 7.118 22.347 1.00 87.88 73 GLY A N 1
ATOM 573 C CA . GLY A 1 73 ? -14.214 7.066 23.369 1.00 87.88 73 GLY A CA 1
ATOM 574 C C . GLY A 1 73 ? -13.328 5.848 23.119 1.00 87.88 73 GLY A C 1
ATOM 575 O O . GLY A 1 73 ? -13.702 4.975 22.329 1.00 87.88 73 GLY A O 1
ATOM 576 N N . ALA A 1 74 ? -12.157 5.804 23.751 1.00 85.88 74 ALA A N 1
ATOM 577 C CA . ALA A 1 74 ? -11.263 4.656 23.635 1.00 85.88 74 ALA A CA 1
ATOM 578 C C . ALA A 1 74 ? -11.957 3.377 24.152 1.00 85.88 74 ALA A C 1
ATOM 580 O O . ALA A 1 74 ? -12.697 3.465 25.138 1.00 85.88 74 ALA A O 1
ATOM 581 N N . PRO A 1 75 ? -11.739 2.209 23.518 1.00 88.69 75 PRO A N 1
ATOM 582 C CA . PRO A 1 75 ? -12.235 0.943 24.042 1.00 88.69 75 PRO A CA 1
ATOM 583 C C . PRO A 1 75 ? -11.639 0.677 25.420 1.00 88.69 75 PRO A C 1
ATOM 585 O O . PRO A 1 75 ? -10.487 1.028 25.692 1.00 88.69 75 PRO A O 1
ATOM 588 N N . THR A 1 76 ? -12.410 0.032 26.287 1.00 91.44 76 THR A N 1
ATOM 589 C CA . THR A 1 76 ? -11.877 -0.431 27.569 1.00 91.44 76 THR A CA 1
ATOM 590 C C . THR A 1 76 ? -10.809 -1.517 27.349 1.00 91.44 76 THR A C 1
ATOM 592 O O . THR A 1 76 ? -10.848 -2.228 26.337 1.00 91.44 76 THR A O 1
ATOM 595 N N . PRO A 1 77 ? -9.851 -1.697 28.280 1.00 92.25 77 PRO A N 1
ATOM 596 C CA . PRO A 1 77 ? -8.835 -2.745 28.155 1.00 92.25 77 PRO A CA 1
ATOM 597 C C . PRO A 1 77 ? -9.429 -4.154 28.018 1.00 92.25 77 PRO A C 1
ATOM 599 O O . PRO A 1 77 ? -8.894 -4.981 27.282 1.00 92.25 77 PRO A O 1
ATOM 602 N N . GLU A 1 78 ? -10.553 -4.414 28.688 1.00 91.50 78 GLU A N 1
ATOM 603 C CA . GLU A 1 78 ? -11.264 -5.693 28.623 1.00 91.50 78 GLU A CA 1
ATOM 604 C C . GLU A 1 78 ? -11.900 -5.924 27.247 1.00 91.50 78 GLU A C 1
ATOM 606 O O . GLU A 1 78 ? -11.721 -6.992 26.661 1.00 91.50 78 GLU A O 1
ATOM 611 N N . GLU A 1 79 ? -12.572 -4.913 26.683 1.00 89.69 79 GLU A N 1
ATOM 612 C CA . GLU A 1 79 ? -13.135 -4.981 25.328 1.00 89.69 79 GLU A CA 1
ATOM 613 C C . GLU A 1 79 ? -12.047 -5.202 24.275 1.00 89.69 79 GLU A C 1
ATOM 615 O O . GLU A 1 79 ? -12.217 -6.013 23.365 1.00 89.69 79 GLU A O 1
ATOM 620 N N . TYR A 1 80 ? -10.910 -4.515 24.409 1.00 92.44 80 TYR A N 1
ATOM 621 C CA . TYR A 1 80 ? -9.786 -4.671 23.492 1.00 92.44 80 TYR A CA 1
ATOM 622 C C . TYR A 1 80 ? -9.169 -6.073 23.576 1.00 92.44 80 TYR A C 1
ATOM 624 O O . TYR A 1 80 ? -8.844 -6.672 22.550 1.00 92.44 80 TYR A O 1
ATOM 632 N N . ALA A 1 81 ? -9.023 -6.617 24.788 1.00 92.94 81 ALA A N 1
ATOM 633 C CA . ALA A 1 81 ? -8.476 -7.953 25.008 1.00 92.94 81 ALA A CA 1
ATOM 634 C C . ALA A 1 81 ? -9.412 -9.069 24.516 1.00 92.94 81 ALA A C 1
ATOM 636 O O . ALA A 1 81 ? -8.933 -10.083 24.009 1.00 92.94 81 ALA A O 1
ATOM 637 N N . ALA A 1 82 ? -10.729 -8.877 24.633 1.00 92.38 82 ALA A N 1
ATOM 638 C CA . ALA A 1 82 ? -11.736 -9.821 24.150 1.00 92.38 82 ALA A CA 1
ATOM 639 C C . ALA A 1 82 ? -11.902 -9.801 22.619 1.00 92.38 82 ALA A C 1
ATOM 641 O O . ALA A 1 82 ? -12.436 -10.750 22.038 1.00 92.38 82 ALA A O 1
ATOM 642 N N . ALA A 1 83 ? -11.464 -8.729 21.957 1.00 92.06 83 ALA A N 1
ATOM 643 C CA . ALA A 1 83 ? -11.645 -8.561 20.527 1.00 92.06 83 ALA A CA 1
ATOM 644 C C . ALA A 1 83 ? -10.714 -9.473 19.706 1.00 92.06 83 ALA A C 1
ATOM 646 O O . ALA A 1 83 ? -9.528 -9.623 20.023 1.00 92.06 83 ALA A O 1
ATOM 647 N N . PRO A 1 84 ? -11.204 -10.032 18.585 1.00 94.00 84 PRO A N 1
ATOM 648 C CA . PRO A 1 84 ? -10.349 -10.679 17.603 1.00 94.00 84 PRO A CA 1
ATOM 649 C C . PRO A 1 84 ? -9.227 -9.751 17.127 1.00 94.00 84 PRO A C 1
ATOM 651 O O . PRO A 1 84 ? -9.396 -8.534 17.033 1.00 94.00 84 PRO A O 1
ATOM 654 N N . TRP A 1 85 ? -8.090 -10.330 16.735 1.00 93.31 85 TRP A N 1
ATOM 655 C CA . TRP A 1 85 ? -6.905 -9.567 16.322 1.00 93.31 85 TRP A CA 1
ATOM 656 C C . TRP A 1 85 ? -7.181 -8.527 15.225 1.00 93.31 85 TRP A C 1
ATOM 658 O O . TRP A 1 85 ? -6.589 -7.454 15.242 1.00 93.31 85 TRP A O 1
ATOM 668 N N . TRP A 1 86 ? -8.086 -8.831 14.295 1.00 93.19 86 TRP A N 1
ATOM 669 C CA . TRP A 1 86 ? -8.443 -7.960 13.176 1.00 93.19 86 TRP A CA 1
ATOM 670 C C . TRP A 1 86 ? -9.372 -6.818 13.600 1.00 93.19 86 TRP A C 1
ATOM 672 O O . TRP A 1 86 ? -9.356 -5.757 12.985 1.00 93.19 86 TRP A O 1
ATOM 682 N N . GLU A 1 87 ? -10.164 -7.007 14.659 1.00 94.31 87 GLU A N 1
ATOM 683 C CA . GLU A 1 87 ? -11.041 -5.972 15.215 1.00 94.31 87 GLU A CA 1
ATOM 684 C C . GLU A 1 87 ? -10.233 -4.979 16.055 1.00 94.31 87 GLU A C 1
ATOM 686 O O . GLU A 1 87 ? -10.492 -3.778 15.998 1.00 94.31 87 GLU A O 1
ATOM 691 N N . ARG A 1 88 ? -9.170 -5.450 16.723 1.00 93.62 88 ARG A N 1
ATOM 692 C CA . ARG A 1 88 ? -8.192 -4.582 17.401 1.00 93.62 88 ARG A CA 1
ATOM 693 C C . ARG A 1 88 ? -7.577 -3.548 16.454 1.00 93.62 88 ARG A C 1
ATOM 695 O O . ARG A 1 88 ? -7.561 -2.373 16.788 1.00 93.62 88 ARG A O 1
ATOM 702 N N . MET A 1 89 ? -7.231 -3.935 15.223 1.00 92.81 89 MET A N 1
ATOM 703 C CA . MET A 1 89 ? -6.738 -2.994 14.198 1.00 92.81 89 MET A CA 1
ATOM 704 C C . MET A 1 89 ? -7.761 -1.909 13.821 1.00 92.81 89 MET A C 1
ATOM 706 O O . MET A 1 89 ? -7.408 -0.817 13.373 1.00 92.81 89 MET A O 1
ATOM 710 N N . VAL A 1 90 ? -9.056 -2.214 13.935 1.00 93.50 90 VAL A N 1
ATOM 711 C CA . VAL A 1 90 ? -10.124 -1.244 13.669 1.00 93.50 90 VAL A CA 1
ATOM 712 C C . VAL A 1 90 ? -10.251 -0.278 14.845 1.00 93.50 90 VAL A C 1
ATOM 714 O O . VAL A 1 90 ? -10.347 0.929 14.612 1.00 93.50 90 VAL A O 1
ATOM 717 N N . PHE A 1 91 ? -10.143 -0.787 16.075 1.00 93.25 91 PHE A N 1
ATOM 718 C CA . PHE A 1 91 ? -10.072 0.029 17.287 1.00 93.25 91 PHE A CA 1
ATOM 719 C C . PHE A 1 91 ? -8.869 0.967 17.304 1.00 93.25 91 PHE A C 1
ATOM 721 O O . PHE A 1 91 ? -9.043 2.154 17.579 1.00 93.25 91 PHE A O 1
ATOM 728 N N . ASP A 1 92 ? -7.684 0.476 16.938 1.00 90.75 92 ASP A N 1
ATOM 729 C CA . ASP A 1 92 ? -6.463 1.285 16.831 1.00 90.75 92 ASP A CA 1
ATOM 730 C C . ASP A 1 92 ? -6.640 2.434 15.818 1.00 90.75 92 ASP A C 1
ATOM 732 O O . ASP A 1 92 ? -6.053 3.506 15.947 1.00 90.75 92 ASP A O 1
ATOM 736 N N . GLY A 1 93 ? -7.518 2.237 14.827 1.00 88.31 93 GLY A N 1
ATOM 737 C CA . GLY A 1 93 ? -7.928 3.245 13.851 1.00 88.31 93 GLY A CA 1
ATOM 738 C C . GLY A 1 93 ? -9.042 4.197 14.305 1.00 88.31 93 GLY A C 1
ATOM 739 O O . GLY A 1 93 ? -9.501 4.987 13.479 1.00 88.31 93 GLY A O 1
ATOM 740 N N . GLY A 1 94 ? -9.502 4.125 15.558 1.00 90.69 94 GLY A N 1
ATOM 741 C CA . GLY A 1 94 ? -10.557 4.991 16.102 1.00 90.69 94 GLY A CA 1
ATOM 742 C C . GLY A 1 94 ? -11.985 4.589 15.711 1.00 90.69 94 GLY A C 1
ATOM 743 O O . GLY A 1 94 ? -12.922 5.376 15.853 1.00 90.69 94 GLY A O 1
ATOM 744 N N . GLU A 1 95 ? -12.184 3.370 15.213 1.00 93.31 95 GLU A N 1
ATOM 745 C CA . GLU A 1 95 ? -13.471 2.884 14.716 1.00 93.31 95 GLU A CA 1
ATOM 746 C C . GLU A 1 95 ? -13.882 1.598 15.433 1.00 93.31 95 GLU A C 1
ATOM 748 O O . GLU A 1 95 ? -13.064 0.905 16.025 1.00 93.31 95 GLU A O 1
ATOM 753 N N . LYS A 1 96 ? -15.168 1.250 15.367 1.00 93.81 96 LYS A N 1
ATOM 754 C CA . LYS A 1 96 ? -15.672 -0.048 15.822 1.00 93.81 96 LYS A CA 1
ATOM 755 C C . LYS A 1 96 ? -16.538 -0.712 14.773 1.00 93.81 96 LYS A C 1
ATOM 757 O O . LYS A 1 96 ? -17.204 -0.037 13.983 1.00 93.81 96 LYS A O 1
ATOM 762 N N . ILE A 1 97 ? -16.562 -2.036 14.812 1.00 93.94 97 ILE A N 1
ATOM 763 C CA . ILE A 1 97 ? -17.409 -2.855 13.956 1.00 93.94 97 ILE A CA 1
ATOM 764 C C . ILE A 1 97 ? -18.855 -2.777 14.437 1.00 93.94 97 ILE A C 1
ATOM 766 O O . ILE A 1 97 ? -19.148 -2.855 15.631 1.00 93.94 97 ILE A O 1
ATOM 770 N N . VAL A 1 98 ? -19.777 -2.611 13.494 1.00 93.50 98 VAL A N 1
ATOM 771 C CA . VAL A 1 98 ? -21.209 -2.657 13.780 1.00 93.50 98 VAL A CA 1
ATOM 772 C C . VAL A 1 98 ? -21.637 -4.115 13.876 1.00 93.50 98 VAL A C 1
ATOM 774 O O . VAL A 1 98 ? -21.381 -4.917 12.977 1.00 93.50 98 VAL A O 1
ATOM 777 N N . ARG A 1 99 ? -22.324 -4.447 14.968 1.00 92.06 99 ARG A N 1
ATOM 778 C CA . ARG A 1 99 ? -22.881 -5.778 15.209 1.00 92.06 99 ARG A CA 1
ATOM 779 C C . ARG A 1 99 ? -24.404 -5.746 15.139 1.00 92.06 99 ARG A C 1
ATOM 781 O O . ARG A 1 99 ? -25.026 -4.717 15.400 1.00 92.06 99 ARG A O 1
ATOM 788 N N . SER A 1 100 ? -25.014 -6.851 14.718 1.00 91.50 100 SER A N 1
ATOM 789 C CA . SER A 1 100 ? -26.468 -7.039 14.752 1.00 91.50 100 SER A CA 1
ATOM 790 C C . SER A 1 100 ? -26.971 -7.152 16.197 1.00 91.50 100 SER A C 1
ATOM 792 O O . SER A 1 100 ? -26.184 -7.321 17.129 1.00 91.50 100 SER A O 1
ATOM 794 N N . GLY A 1 101 ? -28.293 -7.129 16.398 1.00 87.69 101 GLY A N 1
ATOM 795 C CA . GLY A 1 101 ? -28.889 -7.390 17.716 1.00 87.69 101 GLY A CA 1
ATOM 796 C C . GLY A 1 101 ? -28.565 -8.781 18.289 1.00 87.69 101 GLY A C 1
ATOM 797 O O . GLY A 1 101 ? -28.764 -9.007 19.475 1.00 87.69 101 GLY A O 1
ATOM 798 N N . ARG A 1 102 ? -28.038 -9.699 17.464 1.00 89.19 102 ARG A N 1
ATOM 799 C CA . ARG A 1 102 ? -27.563 -11.036 17.860 1.00 89.19 102 ARG A CA 1
ATOM 800 C C . ARG A 1 102 ? -26.048 -11.094 18.108 1.00 89.19 102 ARG A C 1
ATOM 802 O O . ARG A 1 102 ? -25.518 -12.167 18.357 1.00 89.19 102 ARG A O 1
ATOM 809 N N . GLY A 1 103 ? -25.342 -9.964 18.013 1.00 87.31 103 GLY A N 1
ATOM 810 C CA . GLY A 1 103 ? -23.890 -9.880 18.209 1.00 87.31 103 GLY A CA 1
ATOM 811 C C . GLY A 1 103 ? -23.042 -10.237 16.980 1.00 87.31 103 GLY A C 1
ATOM 812 O O . GLY A 1 103 ? -21.814 -10.174 17.047 1.00 87.31 103 GLY A O 1
ATOM 813 N N . GLU A 1 104 ? -23.664 -10.563 15.848 1.00 91.81 104 GLU A N 1
ATOM 814 C CA . GLU A 1 104 ? -22.971 -10.936 14.608 1.00 91.81 104 GLU A CA 1
ATOM 815 C C . GLU A 1 104 ? -22.393 -9.710 13.891 1.00 91.81 104 GLU A C 1
ATOM 817 O O . GLU A 1 104 ? -23.003 -8.639 13.891 1.00 91.81 104 GLU A O 1
ATOM 822 N N . VAL A 1 105 ? -21.229 -9.864 13.257 1.00 93.69 105 VAL A N 1
ATOM 823 C CA . VAL A 1 105 ? -20.580 -8.806 12.466 1.00 93.69 105 VAL A CA 1
ATOM 824 C C . VAL A 1 105 ? -21.429 -8.477 11.240 1.00 93.69 105 VAL A C 1
ATOM 826 O O . VAL A 1 105 ? -21.784 -9.375 10.479 1.00 93.69 105 VAL A O 1
ATOM 829 N N . GLN A 1 106 ? -21.727 -7.194 11.020 1.00 93.69 106 GLN A N 1
ATOM 830 C CA . GLN A 1 106 ? -22.409 -6.767 9.797 1.00 93.69 106 GLN A CA 1
ATOM 831 C C . GLN A 1 106 ? -21.409 -6.560 8.648 1.00 93.69 106 GLN A C 1
ATOM 833 O O . GLN A 1 106 ? -20.457 -5.782 8.810 1.00 93.69 106 GLN A O 1
ATOM 838 N N . PRO A 1 107 ? -21.625 -7.196 7.480 1.00 93.19 107 PRO A 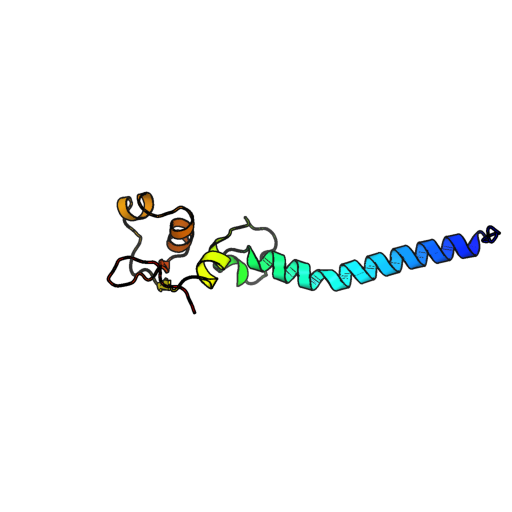N 1
ATOM 839 C CA . PRO A 1 107 ? -20.860 -6.890 6.280 1.00 93.19 107 PRO A CA 1
ATOM 840 C C . PRO A 1 107 ? -21.185 -5.477 5.773 1.00 93.19 107 PRO A C 1
ATOM 842 O O . PRO A 1 107 ? -22.173 -4.862 6.176 1.00 93.19 107 PRO A O 1
ATOM 845 N N . SER A 1 108 ? -20.318 -4.935 4.919 1.00 90.00 108 SER A N 1
ATOM 846 C CA . SER A 1 108 ? -20.510 -3.612 4.306 1.00 90.00 108 SER A CA 1
ATOM 847 C C . SER A 1 108 ? -21.509 -3.595 3.139 1.00 90.00 108 SER A C 1
ATOM 849 O O . SER A 1 108 ? -21.936 -2.505 2.755 1.00 90.00 108 SER A O 1
ATOM 851 N N . GLY A 1 109 ? -21.849 -4.768 2.589 1.00 83.12 109 GLY A N 1
ATOM 852 C CA . GLY A 1 109 ? -22.793 -4.954 1.478 1.00 83.12 109 GLY A CA 1
ATOM 853 C C . GLY A 1 109 ? -24.251 -5.095 1.889 1.00 83.12 109 GLY A C 1
ATOM 854 O O . GLY A 1 109 ? -24.527 -5.261 3.099 1.00 83.12 109 GLY A O 1
#

Sequence (109 aa):
MAAVQTRSERALNRVAIAAVLVITLIFLAPIYWITSTAFKPRNLATSIPPTVLFEPELSPFVKLFTKRSQLRGAPTPEEYAAAPWWERMVFDGGEKIVRSGRGEVQPSG

Foldseek 3Di:
DDDDDDPVNVVVVVVVVVVVVVVVVVVCVVVVVVVQLLQADPCQSPDVVHDDDDDGHNLSVVVQFFDKDFAPDQDDPVRLVPDDPNQVSQSVNRMGFDADPVRHTHTPD

Secondary structure (DSSP, 8-state):
------HHHHHHHHHHHHHHHHHHHHHHHHHHHHHHHHTS-HHHHT-SSPP-S----SHHHHHHHB-EEE-SSPPPHHHHHHS-HHHHHHHHTTEEE-B-TTSPBPB--

Radius of gyration: 24.21 Å; chains: 1; bounding box: 56×40×68 Å

InterPro domains:
  IPR035906 MetI-like superfamily [SSF161098] (8-68)

Organism: Rhizobium leguminosarum (NCBI:txid384)

pLDDT: mean 92.59, std 6.67, range [46.0, 98.62]